Protein AF-T1AKW6-F1 (afdb_monomer_lite)

Organism: NCBI:txid410659

Foldseek 3Di:
DPPVQLQVVQVVVVVVLLVCLVVQLVVVVQAWPDWDDDRQKIKTKHADPVSQVVSVVSCCVVPVQWDWDWDQDPVRITMIMTGGDVVVSVVSVD

Radius of gyration: 13.77 Å; chains: 1; bounding box: 31×27×44 Å

Sequence (94 aa):
MMQVDANSVLDQQMHRYLEDVRDSMRAKKIDYSSVERHASTITIVLKTAAARDAARTLITTNDTALTLHNGASGDGSYTLTAVLSPAELDKIEG

Secondary structure (DSSP, 8-state):
--HHHHHHHHHHHHHHHHHHHHHHHHHTT--EEEEEEETTEEEEEESSHHHHHHHHHHHHHH-TTEEEEEEE-TTS-EEEEEEE-HHHHHHHH-

pLDDT: mean 84.75, std 8.54, range [50.88, 92.31]

Structure (mmCIF, N/CA/C/O backbone):
data_AF-T1AKW6-F1
#
_entry.id   AF-T1AKW6-F1
#
loop_
_atom_site.group_PDB
_atom_site.id
_atom_site.type_symbol
_atom_site.label_atom_id
_atom_site.label_alt_id
_atom_site.label_comp_id
_atom_site.label_asym_id
_atom_site.label_entity_id
_atom_site.label_seq_id
_atom_site.pdbx_PDB_ins_code
_atom_site.Cartn_x
_atom_site.Cartn_y
_atom_site.Cartn_z
_atom_site.occupancy
_atom_site.B_iso_or_equiv
_atom_site.auth_seq_id
_atom_site.auth_comp_id
_atom_site.auth_asym_id
_atom_site.auth_atom_id
_atom_site.pdbx_PDB_model_num
ATOM 1 N N . MET A 1 1 ? -7.733 5.673 31.560 1.00 50.88 1 MET A N 1
ATOM 2 C CA . MET A 1 1 ? -6.660 5.172 30.681 1.00 50.88 1 MET A CA 1
ATOM 3 C C . MET A 1 1 ? -7.306 4.191 29.716 1.00 50.88 1 MET A C 1
ATOM 5 O O . MET A 1 1 ? -7.588 3.083 30.130 1.00 50.88 1 MET A O 1
ATOM 9 N N . MET A 1 2 ? -7.678 4.654 28.520 1.00 60.19 2 MET A N 1
ATOM 10 C CA . MET A 1 2 ? -8.339 3.855 27.463 1.00 60.19 2 MET A CA 1
ATOM 11 C C . MET A 1 2 ? -7.767 4.172 26.066 1.00 60.19 2 MET A C 1
ATOM 13 O O . MET A 1 2 ? -8.262 3.697 25.058 1.00 60.19 2 MET A O 1
ATOM 17 N N . GLN A 1 3 ? -6.719 5.001 25.983 1.00 56.03 3 GLN A N 1
ATOM 18 C CA . GLN A 1 3 ? -6.148 5.430 24.699 1.00 56.03 3 GLN A CA 1
ATOM 19 C C . GLN A 1 3 ? -5.116 4.434 24.144 1.00 56.03 3 GLN A C 1
ATOM 21 O O . GLN A 1 3 ? -4.735 4.508 22.981 1.00 56.03 3 GLN A O 1
ATOM 26 N N . VAL A 1 4 ? -4.644 3.511 24.988 1.00 63.00 4 VAL A N 1
ATOM 27 C CA . VAL A 1 4 ? -3.635 2.513 24.609 1.00 63.00 4 VAL A CA 1
ATOM 28 C C . VAL A 1 4 ? -4.257 1.420 23.739 1.00 63.00 4 VAL A C 1
ATOM 30 O O . VAL A 1 4 ? -3.596 0.933 22.827 1.00 63.00 4 VAL A O 1
ATOM 33 N N . ASP A 1 5 ? -5.530 1.086 23.968 1.00 70.12 5 ASP A N 1
ATOM 34 C CA . ASP A 1 5 ? -6.226 0.020 23.246 1.00 70.12 5 ASP A CA 1
ATOM 35 C C . ASP A 1 5 ? -6.384 0.354 21.759 1.00 70.12 5 ASP A C 1
ATOM 37 O O . ASP A 1 5 ? -5.918 -0.410 20.918 1.00 70.12 5 ASP A O 1
ATOM 41 N N . ALA A 1 6 ? -6.911 1.536 21.421 1.00 71.56 6 ALA A N 1
ATOM 42 C CA . ALA A 1 6 ? -7.075 1.960 20.026 1.00 71.56 6 ALA A CA 1
ATOM 43 C C . ALA A 1 6 ? -5.734 2.012 19.269 1.00 71.56 6 ALA A C 1
ATOM 45 O O . ALA A 1 6 ? -5.624 1.540 18.138 1.00 71.56 6 ALA A O 1
ATOM 46 N N . ASN A 1 7 ? -4.675 2.514 19.916 1.00 74.62 7 ASN A N 1
ATOM 47 C CA . ASN A 1 7 ? -3.351 2.599 19.298 1.00 74.62 7 ASN A CA 1
ATOM 48 C C . ASN A 1 7 ? -2.731 1.204 19.088 1.00 74.62 7 ASN A C 1
ATOM 50 O O . ASN A 1 7 ? -2.161 0.928 18.037 1.00 74.62 7 ASN A O 1
ATOM 54 N N . SER A 1 8 ? -2.906 0.285 20.044 1.00 81.44 8 SER A N 1
ATOM 55 C CA . SER A 1 8 ? -2.451 -1.102 19.899 1.00 81.44 8 SER A CA 1
ATOM 56 C C . SER A 1 8 ? -3.246 -1.881 18.847 1.00 81.44 8 SER A C 1
ATOM 58 O O . SER A 1 8 ? -2.678 -2.752 18.185 1.00 81.44 8 SER A O 1
ATOM 60 N N . VAL A 1 9 ? -4.543 -1.603 18.692 1.00 84.12 9 VAL A N 1
ATOM 61 C CA . VAL A 1 9 ? -5.387 -2.226 17.661 1.00 84.12 9 VAL A CA 1
ATOM 62 C C . VAL A 1 9 ? -4.974 -1.733 16.280 1.00 84.12 9 VAL A C 1
ATOM 64 O O . VAL A 1 9 ? -4.754 -2.555 15.390 1.00 84.12 9 VAL A O 1
ATOM 67 N N . LEU A 1 10 ? -4.787 -0.420 16.113 1.00 84.38 10 LEU A N 1
ATOM 68 C CA . LEU A 1 10 ? -4.258 0.158 14.879 1.00 84.38 10 LEU A CA 1
ATOM 69 C C . LEU A 1 10 ? -2.898 -0.452 14.533 1.00 84.38 10 LEU A C 1
ATOM 71 O O . LEU A 1 10 ? -2.659 -0.824 13.384 1.00 84.38 10 LEU A O 1
ATOM 75 N N . ASP A 1 11 ? -2.024 -0.594 15.531 1.00 85.81 11 ASP A N 1
ATOM 76 C CA . ASP A 1 11 ? -0.702 -1.176 15.347 1.00 85.81 11 ASP A CA 1
ATOM 77 C C . ASP A 1 11 ? -0.776 -2.615 14.823 1.00 85.81 11 ASP A C 1
ATOM 79 O O . ASP A 1 11 ? -0.170 -2.917 13.792 1.00 85.81 11 ASP A O 1
ATOM 83 N N . GLN A 1 12 ? -1.581 -3.469 15.469 1.00 87.56 12 GLN A N 1
ATOM 84 C CA . GLN A 1 12 ? -1.809 -4.850 15.035 1.00 87.56 12 GLN A CA 1
ATOM 85 C C . GLN A 1 12 ? -2.411 -4.926 13.637 1.00 87.56 12 GLN A C 1
ATOM 87 O O . GLN A 1 12 ? -1.985 -5.749 12.825 1.00 87.56 12 GLN A O 1
ATOM 92 N N . GLN A 1 13 ? -3.401 -4.085 13.343 1.00 87.25 13 GLN A N 1
ATOM 93 C CA . GLN A 1 13 ? -4.058 -4.106 12.045 1.00 87.25 13 GLN A CA 1
ATOM 94 C C . GLN A 1 13 ? -3.078 -3.683 10.951 1.00 87.25 13 GLN A C 1
ATOM 96 O O . GLN A 1 13 ? -2.944 -4.369 9.942 1.00 87.25 13 GLN A O 1
ATOM 101 N N . MET A 1 14 ? -2.317 -2.612 11.181 1.00 87.56 14 MET A N 1
ATOM 102 C CA . MET A 1 14 ? -1.291 -2.159 10.248 1.00 87.56 14 MET A CA 1
ATOM 103 C C . MET A 1 14 ? -0.142 -3.149 10.097 1.00 87.56 14 MET A C 1
ATOM 105 O O . MET A 1 14 ? 0.415 -3.259 9.008 1.00 87.56 14 MET A O 1
ATOM 109 N N . HIS A 1 15 ? 0.212 -3.879 11.156 1.00 88.88 15 HIS A N 1
ATOM 110 C CA . HIS 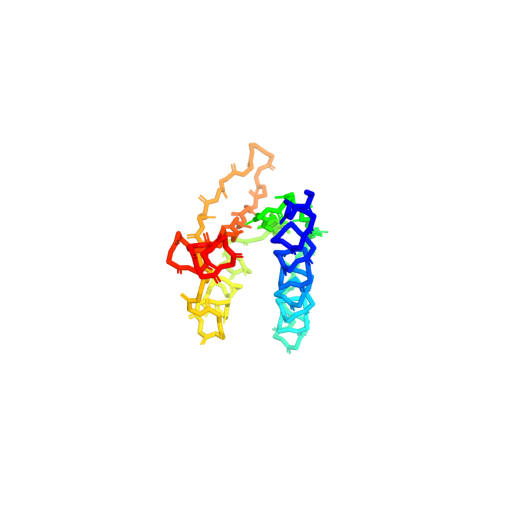A 1 15 ? 1.172 -4.972 11.064 1.00 88.88 15 HIS A CA 1
ATOM 111 C C . HIS A 1 15 ? 0.652 -6.067 10.131 1.00 88.88 15 HIS A C 1
ATOM 113 O O . HIS A 1 15 ? 1.344 -6.423 9.182 1.00 88.88 15 HIS A O 1
ATOM 119 N N . ARG A 1 16 ? -0.600 -6.504 10.319 1.00 88.75 16 ARG A N 1
ATOM 120 C CA . ARG A 1 16 ? -1.248 -7.490 9.445 1.00 88.75 16 ARG A CA 1
ATOM 121 C C . ARG A 1 16 ? -1.297 -7.024 7.991 1.00 88.75 16 ARG A C 1
ATOM 123 O O . ARG A 1 16 ? -0.946 -7.797 7.109 1.00 88.75 16 ARG A O 1
ATOM 130 N N . TYR A 1 17 ? -1.691 -5.776 7.741 1.00 88.38 17 TYR A N 1
ATOM 131 C CA . TYR A 1 17 ? -1.688 -5.216 6.388 1.00 88.38 17 TYR A CA 1
ATOM 132 C C . TYR A 1 17 ? -0.275 -5.186 5.798 1.00 88.38 17 TYR A C 1
ATOM 134 O O . TYR A 1 17 ? -0.076 -5.568 4.654 1.00 88.38 17 TYR A O 1
ATOM 142 N N . LEU A 1 18 ? 0.736 -4.776 6.568 1.00 89.31 18 LEU A N 1
ATOM 143 C CA . LEU A 1 18 ? 2.119 -4.785 6.096 1.00 89.31 18 LEU A CA 1
ATOM 144 C C . LEU A 1 18 ? 2.603 -6.200 5.754 1.00 89.31 18 LEU A C 1
ATOM 146 O O . LEU A 1 18 ? 3.293 -6.375 4.749 1.00 89.31 18 LEU A O 1
ATOM 150 N N . GLU A 1 19 ? 2.266 -7.193 6.573 1.00 90.62 19 GLU A N 1
ATOM 151 C CA . GLU A 1 19 ? 2.585 -8.594 6.303 1.00 90.62 19 GLU A CA 1
ATOM 152 C C . GLU A 1 19 ? 1.882 -9.092 5.037 1.00 90.62 19 GLU A C 1
ATOM 154 O O . GLU A 1 19 ? 2.569 -9.587 4.144 1.00 90.62 19 GLU A O 1
ATOM 159 N N . ASP A 1 20 ? 0.569 -8.874 4.897 1.00 89.19 20 ASP A N 1
ATOM 160 C CA . ASP A 1 20 ? -0.185 -9.291 3.707 1.00 89.19 20 ASP A CA 1
ATOM 161 C C . ASP A 1 20 ? 0.360 -8.638 2.437 1.00 89.19 20 ASP A C 1
ATOM 163 O O . ASP A 1 20 ? 0.664 -9.326 1.463 1.00 89.19 20 ASP A O 1
ATOM 167 N N . VAL A 1 21 ? 0.593 -7.323 2.464 1.00 88.56 21 VAL A N 1
ATOM 168 C CA . VAL A 1 21 ? 1.167 -6.596 1.329 1.00 88.56 21 VAL A CA 1
ATOM 169 C C . VAL A 1 21 ? 2.520 -7.194 0.943 1.00 88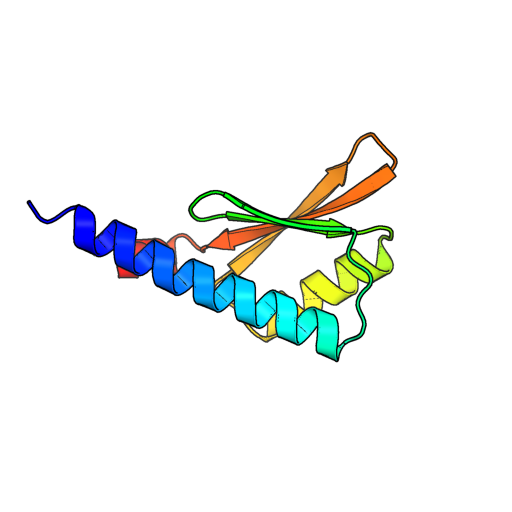.56 21 VAL A C 1
ATOM 171 O O . VAL A 1 21 ? 2.778 -7.418 -0.240 1.00 88.56 21 VAL A O 1
ATOM 174 N N . ARG A 1 22 ? 3.387 -7.503 1.915 1.00 89.38 22 ARG A N 1
ATOM 175 C CA . ARG A 1 22 ? 4.696 -8.118 1.643 1.00 89.38 22 ARG A CA 1
ATOM 176 C C . ARG A 1 22 ? 4.568 -9.522 1.065 1.00 89.38 22 ARG A C 1
ATOM 178 O O . ARG A 1 22 ? 5.296 -9.839 0.119 1.00 89.38 22 ARG A O 1
ATOM 185 N N . ASP A 1 23 ? 3.679 -10.347 1.606 1.00 91.62 23 ASP A N 1
ATOM 186 C CA . ASP A 1 23 ? 3.427 -11.704 1.119 1.00 91.62 23 ASP A CA 1
ATOM 187 C C . ASP A 1 23 ? 2.848 -11.684 -0.296 1.00 91.62 23 ASP A C 1
ATOM 189 O O . ASP A 1 23 ? 3.394 -12.310 -1.206 1.00 91.62 23 ASP A O 1
ATOM 193 N N . SER A 1 24 ? 1.829 -10.859 -0.524 1.00 89.31 24 SER A N 1
ATOM 194 C CA . SER A 1 24 ? 1.204 -10.614 -1.819 1.00 89.31 24 SER A CA 1
ATOM 195 C C . SER A 1 24 ? 2.229 -10.127 -2.855 1.00 89.31 24 SER A C 1
ATOM 197 O O . SER A 1 24 ? 2.326 -10.683 -3.957 1.00 89.31 24 SER A O 1
ATOM 199 N N . MET A 1 25 ? 3.058 -9.134 -2.511 1.00 88.94 25 MET A N 1
ATOM 200 C CA . MET A 1 25 ? 4.111 -8.625 -3.400 1.00 88.94 25 MET A CA 1
ATOM 201 C C . MET A 1 25 ? 5.157 -9.695 -3.728 1.00 88.94 25 MET A C 1
ATOM 203 O O . MET A 1 25 ? 5.562 -9.815 -4.888 1.00 88.94 25 MET A O 1
ATOM 207 N N . ARG A 1 26 ? 5.566 -10.512 -2.748 1.00 90.19 26 ARG A N 1
ATOM 208 C CA . ARG A 1 26 ? 6.479 -11.642 -2.980 1.00 90.19 26 ARG A CA 1
ATOM 209 C C . ARG A 1 26 ? 5.858 -12.723 -3.850 1.00 90.19 26 ARG A C 1
ATOM 211 O O . ARG A 1 26 ? 6.512 -13.185 -4.784 1.00 90.19 26 ARG A O 1
ATOM 218 N N . ALA A 1 27 ? 4.606 -13.089 -3.594 1.00 91.06 27 ALA A N 1
ATOM 219 C CA . ALA A 1 27 ? 3.871 -14.076 -4.374 1.00 91.06 27 ALA A CA 1
ATOM 220 C C . ALA A 1 27 ? 3.756 -13.652 -5.847 1.00 91.06 27 ALA A C 1
ATOM 222 O O . ALA A 1 27 ? 3.923 -14.469 -6.753 1.00 91.06 27 ALA A O 1
ATOM 223 N N . LYS A 1 28 ? 3.545 -12.354 -6.098 1.00 88.94 28 LYS A N 1
ATOM 224 C CA . LYS A 1 28 ? 3.509 -11.761 -7.444 1.00 88.94 28 LYS A CA 1
ATOM 225 C C . LYS A 1 28 ? 4.887 -11.437 -8.031 1.00 88.94 28 LYS A C 1
ATOM 227 O O . LYS A 1 28 ? 4.943 -10.977 -9.168 1.00 88.94 28 LYS A O 1
ATOM 232 N N . LYS A 1 29 ? 5.978 -11.697 -7.299 1.00 90.62 29 LYS A N 1
ATOM 233 C CA . LYS A 1 29 ? 7.365 -11.375 -7.684 1.00 90.62 29 LYS A CA 1
ATOM 234 C C . LYS A 1 29 ? 7.543 -9.906 -8.086 1.00 90.62 29 LYS A C 1
ATOM 236 O O . LYS A 1 29 ? 8.190 -9.603 -9.082 1.00 90.62 29 LYS A O 1
ATOM 241 N N . ILE A 1 30 ? 6.934 -8.996 -7.328 1.00 90.25 30 ILE A N 1
ATOM 242 C CA . ILE A 1 30 ? 7.051 -7.557 -7.564 1.00 90.25 30 ILE A CA 1
ATOM 243 C C . ILE A 1 30 ? 8.368 -7.062 -6.965 1.00 90.25 30 ILE A C 1
ATOM 245 O O . ILE A 1 30 ? 8.582 -7.170 -5.758 1.00 90.25 30 ILE A O 1
ATOM 249 N N . ASP A 1 31 ? 9.231 -6.484 -7.797 1.00 88.56 31 ASP A N 1
ATOM 250 C CA . ASP A 1 31 ? 10.485 -5.874 -7.357 1.00 88.56 31 ASP A CA 1
ATOM 251 C C . ASP A 1 31 ? 10.242 -4.577 -6.569 1.00 88.56 31 ASP A C 1
ATOM 253 O O . ASP A 1 31 ? 9.947 -3.518 -7.134 1.00 88.56 31 ASP A O 1
ATOM 257 N N . TYR A 1 32 ? 10.425 -4.655 -5.251 1.00 89.94 32 TYR A N 1
ATOM 258 C CA . TYR A 1 32 ? 10.442 -3.508 -4.347 1.00 89.94 32 TYR A CA 1
ATOM 259 C C . TYR A 1 32 ? 11.849 -3.278 -3.779 1.00 89.94 32 TYR A C 1
ATOM 261 O O . TYR A 1 32 ? 12.624 -4.211 -3.575 1.00 89.94 32 TYR A O 1
ATOM 269 N N . SER A 1 33 ? 12.188 -2.015 -3.541 1.00 89.94 33 SER A N 1
ATOM 270 C CA . SER A 1 33 ? 13.425 -1.596 -2.878 1.00 89.94 33 SER A CA 1
ATOM 271 C C . SER A 1 33 ? 13.290 -1.674 -1.360 1.00 89.94 33 SER A C 1
ATOM 273 O O . SER A 1 33 ? 14.158 -2.238 -0.701 1.00 89.94 33 SER A O 1
ATOM 275 N N . SER A 1 34 ? 12.207 -1.122 -0.807 1.00 89.31 34 SER A N 1
ATOM 276 C CA . SER A 1 34 ? 11.951 -1.115 0.636 1.00 89.31 34 SER A CA 1
ATOM 277 C C . SER A 1 34 ? 10.456 -1.021 0.926 1.00 89.31 34 SER A C 1
ATOM 279 O O . SER A 1 34 ? 9.695 -0.513 0.104 1.00 89.31 34 SER A O 1
ATOM 281 N N . VAL A 1 35 ? 10.046 -1.518 2.091 1.00 90.25 35 VAL A N 1
ATOM 282 C CA . VAL A 1 35 ? 8.689 -1.375 2.628 1.00 90.25 35 VAL A CA 1
ATOM 283 C C . VAL A 1 35 ? 8.824 -0.933 4.075 1.00 90.25 35 VAL A C 1
ATOM 285 O O . VAL A 1 35 ? 9.354 -1.677 4.901 1.00 90.25 35 VAL A O 1
ATOM 288 N N . GLU A 1 36 ? 8.347 0.267 4.371 1.00 89.94 36 GLU A N 1
ATOM 289 C CA . GLU A 1 36 ? 8.430 0.901 5.681 1.00 89.94 36 GLU A CA 1
ATOM 290 C C . GLU A 1 36 ? 7.034 1.270 6.165 1.00 89.94 36 GLU A C 1
ATOM 292 O O . GLU A 1 36 ? 6.190 1.705 5.388 1.00 89.94 36 GLU A O 1
ATOM 297 N N . ARG A 1 37 ? 6.777 1.109 7.462 1.00 88.75 37 ARG A N 1
ATOM 298 C CA . ARG A 1 37 ? 5.530 1.555 8.083 1.00 88.75 37 ARG A CA 1
ATOM 299 C C . ARG A 1 37 ? 5.798 2.758 8.969 1.00 88.75 37 ARG A C 1
ATOM 301 O O . ARG A 1 37 ? 6.636 2.699 9.864 1.00 88.75 37 ARG A O 1
ATOM 308 N N . HIS A 1 38 ? 5.001 3.796 8.783 1.00 85.25 38 HIS A N 1
ATOM 309 C CA . HIS A 1 38 ? 4.946 4.994 9.602 1.00 85.25 38 HIS A CA 1
ATOM 310 C C . HIS A 1 38 ? 3.541 5.143 10.186 1.00 85.25 38 HIS A C 1
ATOM 312 O O . HIS A 1 38 ? 2.634 5.633 9.515 1.00 85.25 38 HIS A O 1
ATOM 318 N N . ALA A 1 39 ? 3.367 4.721 11.441 1.00 83.88 39 ALA A N 1
ATOM 319 C CA . ALA A 1 39 ? 2.083 4.734 12.147 1.00 83.88 39 ALA A CA 1
ATOM 320 C C . ALA A 1 39 ? 0.956 4.065 11.327 1.00 83.88 39 ALA A C 1
ATOM 322 O O . ALA A 1 39 ? 1.006 2.855 11.112 1.00 83.88 39 ALA A O 1
ATOM 323 N N . SER A 1 40 ? -0.011 4.844 10.837 1.00 83.94 40 SER A N 1
ATOM 324 C CA . SER A 1 40 ? -1.153 4.417 10.012 1.00 83.94 40 SER A CA 1
ATOM 325 C C . SER A 1 40 ? -0.867 4.382 8.501 1.00 83.94 40 SER A C 1
ATOM 327 O O . SER A 1 40 ? -1.786 4.327 7.678 1.00 83.94 40 SER A O 1
ATOM 329 N N . THR A 1 41 ? 0.410 4.448 8.126 1.00 87.94 41 THR A N 1
ATOM 330 C CA . THR A 1 41 ? 0.860 4.594 6.740 1.00 87.94 41 THR A CA 1
ATOM 331 C C . THR A 1 41 ? 1.935 3.580 6.402 1.00 87.94 41 THR A C 1
ATOM 333 O O . THR A 1 41 ? 2.844 3.354 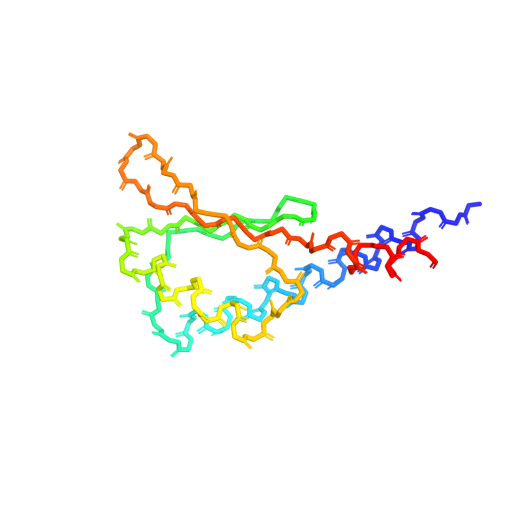7.193 1.00 87.94 41 THR A O 1
ATOM 336 N N . ILE A 1 42 ? 1.885 3.000 5.209 1.00 90.44 42 ILE A N 1
ATOM 337 C CA . ILE A 1 42 ? 2.901 2.084 4.691 1.00 90.44 42 ILE A CA 1
ATOM 338 C C . ILE A 1 42 ? 3.481 2.694 3.420 1.00 90.44 42 ILE A C 1
ATOM 340 O O . ILE A 1 42 ? 2.773 2.913 2.442 1.00 90.44 42 ILE A O 1
ATOM 344 N N . THR A 1 43 ? 4.776 2.965 3.429 1.00 91.06 43 THR A N 1
ATOM 345 C CA . THR A 1 43 ? 5.528 3.493 2.296 1.00 91.06 43 THR A CA 1
ATOM 346 C C . THR A 1 43 ? 6.309 2.365 1.645 1.00 91.06 43 THR A C 1
ATOM 348 O O . THR A 1 43 ? 7.127 1.697 2.271 1.00 91.06 43 THR A O 1
ATOM 351 N N . ILE A 1 44 ? 6.071 2.160 0.359 1.00 91.38 44 ILE A N 1
ATOM 352 C CA . ILE A 1 44 ? 6.709 1.132 -0.451 1.00 91.38 44 ILE A CA 1
ATOM 353 C C . ILE A 1 44 ? 7.527 1.849 -1.515 1.00 91.38 44 ILE A C 1
ATOM 355 O O . ILE A 1 44 ? 6.983 2.580 -2.339 1.00 91.38 44 ILE A O 1
ATOM 359 N N . VAL A 1 45 ? 8.835 1.630 -1.517 1.00 91.81 45 VAL A N 1
ATOM 360 C CA . VAL A 1 45 ? 9.739 2.154 -2.541 1.00 91.81 45 VAL A CA 1
ATOM 361 C C . VAL A 1 45 ? 9.964 1.063 -3.575 1.00 91.81 45 VAL A C 1
ATOM 363 O O . VAL A 1 45 ? 10.329 -0.058 -3.233 1.00 91.81 45 VAL A O 1
ATOM 366 N N . LEU A 1 46 ? 9.764 1.385 -4.845 1.00 91.69 46 LEU A N 1
ATOM 367 C CA . LEU A 1 46 ? 9.853 0.486 -5.989 1.00 91.69 46 LEU A CA 1
ATOM 368 C C . LEU A 1 46 ? 10.817 1.040 -7.036 1.00 91.69 46 LEU A C 1
ATOM 370 O O . LEU A 1 46 ? 10.985 2.249 -7.193 1.00 91.69 46 LEU A O 1
ATOM 374 N N . LYS A 1 47 ? 11.430 0.130 -7.796 1.00 88.31 47 LYS A N 1
ATOM 375 C CA . LYS A 1 47 ? 12.430 0.481 -8.817 1.00 88.31 47 LYS A CA 1
ATOM 376 C C . LYS A 1 47 ? 11.819 0.898 -10.153 1.00 88.31 47 LYS A C 1
ATOM 378 O O . LYS A 1 47 ? 12.487 1.539 -10.954 1.00 88.31 47 LYS A O 1
ATOM 383 N N . THR A 1 48 ? 10.574 0.507 -10.427 1.00 89.81 48 THR A N 1
ATOM 384 C CA . THR A 1 48 ? 9.921 0.743 -11.722 1.00 89.81 48 THR A CA 1
ATOM 385 C C . THR A 1 48 ? 8.460 1.154 -11.564 1.00 89.81 48 THR A C 1
ATOM 387 O O . THR A 1 48 ? 7.786 0.761 -10.608 1.00 89.81 48 THR A O 1
ATOM 390 N N . ALA A 1 49 ? 7.947 1.896 -12.551 1.00 88.50 49 ALA A N 1
ATOM 391 C CA . ALA A 1 49 ? 6.531 2.249 -12.629 1.00 88.50 49 ALA A CA 1
ATOM 392 C C . ALA A 1 49 ? 5.643 1.000 -12.728 1.00 88.50 49 ALA A C 1
ATOM 394 O O . ALA A 1 49 ? 4.603 0.931 -12.082 1.00 88.50 49 ALA A O 1
ATOM 395 N N . ALA A 1 50 ? 6.079 -0.008 -13.492 1.00 89.94 50 ALA A N 1
ATOM 396 C CA . ALA A 1 50 ? 5.341 -1.256 -13.669 1.00 89.94 50 ALA A CA 1
ATOM 397 C C . ALA A 1 50 ? 5.180 -2.017 -12.345 1.00 89.94 50 ALA A C 1
ATOM 399 O O . ALA A 1 50 ? 4.080 -2.465 -12.030 1.00 89.94 50 ALA A O 1
ATOM 400 N N . ALA A 1 51 ? 6.246 -2.105 -11.540 1.00 90.25 51 ALA A N 1
ATOM 401 C CA . ALA A 1 51 ? 6.170 -2.697 -10.209 1.00 90.25 51 ALA A CA 1
ATOM 402 C C . ALA A 1 51 ? 5.201 -1.917 -9.309 1.00 90.25 51 ALA A C 1
ATOM 404 O O . ALA A 1 51 ? 4.391 -2.527 -8.614 1.00 90.25 51 ALA A O 1
ATOM 405 N N . ARG A 1 52 ? 5.242 -0.576 -9.348 1.00 90.81 52 ARG A N 1
ATOM 406 C CA . ARG A 1 52 ? 4.329 0.280 -8.573 1.00 90.81 52 ARG A CA 1
ATOM 407 C C . ARG A 1 52 ? 2.874 0.035 -8.957 1.00 90.81 52 ARG A C 1
ATOM 409 O O . ARG A 1 52 ? 2.038 -0.131 -8.080 1.00 90.81 52 ARG A O 1
ATOM 416 N N . ASP A 1 53 ? 2.563 0.002 -10.249 1.00 91.12 53 ASP A N 1
ATOM 417 C CA . ASP A 1 53 ? 1.201 -0.232 -10.732 1.00 91.12 53 ASP A CA 1
ATOM 418 C C . ASP A 1 53 ? 0.701 -1.652 -10.436 1.00 91.12 53 ASP A C 1
ATOM 420 O O . ASP A 1 53 ? -0.460 -1.823 -10.054 1.00 91.12 53 ASP A O 1
ATOM 424 N N . ALA A 1 54 ? 1.577 -2.657 -10.526 1.00 91.50 54 ALA A N 1
ATOM 425 C CA . ALA A 1 54 ? 1.263 -4.022 -10.117 1.00 91.50 54 ALA A CA 1
ATOM 426 C C . ALA A 1 54 ? 0.974 -4.105 -8.611 1.00 91.50 54 ALA A C 1
ATOM 428 O O . ALA A 1 54 ? -0.042 -4.677 -8.218 1.00 91.50 54 ALA A O 1
ATOM 429 N N . ALA A 1 55 ? 1.823 -3.490 -7.779 1.00 90.81 55 ALA A N 1
ATOM 430 C CA . ALA A 1 55 ? 1.637 -3.438 -6.330 1.00 90.81 55 ALA A CA 1
ATOM 431 C C . ALA A 1 55 ? 0.342 -2.710 -5.983 1.00 90.81 55 ALA A C 1
ATOM 433 O O . ALA A 1 55 ? -0.469 -3.220 -5.220 1.00 90.81 55 ALA A O 1
ATOM 434 N N . ARG A 1 56 ? 0.099 -1.559 -6.616 1.00 90.81 56 ARG A N 1
ATOM 435 C CA . ARG A 1 56 ? -1.121 -0.776 -6.433 1.00 90.81 56 ARG A CA 1
ATOM 436 C C . ARG A 1 56 ? -2.363 -1.611 -6.706 1.00 90.81 56 ARG A C 1
ATOM 438 O O . ARG A 1 56 ? -3.230 -1.688 -5.850 1.00 90.81 56 ARG A O 1
ATOM 445 N N . THR A 1 57 ? -2.412 -2.257 -7.870 1.00 90.94 57 THR A N 1
ATOM 446 C CA . THR A 1 57 ? -3.551 -3.088 -8.282 1.00 90.94 57 THR A CA 1
ATOM 447 C C . THR A 1 57 ? -3.783 -4.233 -7.300 1.00 90.94 57 THR A C 1
ATOM 449 O O . THR A 1 57 ? -4.920 -4.497 -6.912 1.00 90.94 57 THR A O 1
ATOM 452 N N . LEU A 1 58 ? -2.705 -4.891 -6.874 1.00 88.88 58 LEU A N 1
ATOM 453 C CA . LEU A 1 58 ? -2.751 -6.003 -5.933 1.00 88.88 58 LEU A CA 1
ATOM 454 C C . LEU A 1 58 ? -3.318 -5.578 -4.576 1.00 88.88 58 LEU A C 1
ATOM 456 O O . LEU A 1 58 ? -4.278 -6.180 -4.108 1.00 88.88 58 LEU A O 1
ATOM 460 N N . ILE A 1 59 ? -2.775 -4.504 -3.998 1.00 87.56 59 ILE A N 1
ATOM 461 C CA . ILE A 1 59 ? -3.197 -3.996 -2.690 1.00 87.56 59 ILE A CA 1
ATOM 462 C C . ILE A 1 59 ? -4.639 -3.494 -2.765 1.00 87.56 59 ILE A C 1
ATOM 464 O O . ILE A 1 59 ? -5.438 -3.867 -1.924 1.00 87.56 59 ILE A O 1
ATOM 468 N N . THR A 1 60 ? -5.037 -2.752 -3.807 1.00 86.06 60 THR A N 1
ATOM 469 C CA . THR A 1 60 ? -6.450 -2.346 -3.952 1.00 86.06 60 THR A CA 1
ATOM 470 C C . THR A 1 60 ? -7.413 -3.520 -4.107 1.00 86.06 60 THR A C 1
ATOM 472 O O . THR A 1 60 ? -8.598 -3.368 -3.827 1.00 86.06 60 THR A O 1
ATOM 475 N N . THR A 1 61 ? -6.934 -4.666 -4.600 1.00 86.31 61 THR A N 1
ATOM 476 C CA . THR A 1 61 ? -7.772 -5.858 -4.791 1.00 86.31 61 THR A CA 1
ATOM 477 C C . THR A 1 61 ? -7.940 -6.635 -3.487 1.00 86.31 61 THR A C 1
ATOM 479 O O . THR A 1 61 ? -9.039 -7.106 -3.211 1.00 86.31 61 THR A O 1
ATOM 482 N N . ASN A 1 62 ? -6.870 -6.770 -2.700 1.00 80.94 62 ASN A N 1
ATOM 483 C CA . ASN A 1 62 ? -6.888 -7.511 -1.436 1.00 80.94 62 ASN A CA 1
ATOM 484 C C . ASN A 1 62 ? -7.401 -6.659 -0.267 1.00 80.94 62 ASN A C 1
ATOM 486 O O . ASN A 1 62 ? -8.191 -7.136 0.542 1.00 80.94 62 ASN A O 1
ATOM 490 N N . ASP A 1 63 ? -7.006 -5.388 -0.221 1.00 78.56 63 ASP A N 1
ATOM 491 C CA . ASP A 1 63 ? -7.220 -4.478 0.898 1.00 78.56 63 ASP A CA 1
ATOM 492 C C . ASP A 1 63 ? -7.927 -3.204 0.437 1.00 78.56 63 ASP A C 1
ATOM 494 O O . ASP A 1 63 ? -7.343 -2.127 0.303 1.00 78.56 63 ASP A O 1
ATOM 498 N N . THR A 1 64 ? -9.243 -3.300 0.252 1.00 79.06 64 THR A N 1
ATOM 499 C CA . THR A 1 64 ? -10.092 -2.137 -0.067 1.00 79.06 64 THR A CA 1
ATOM 500 C C . THR A 1 64 ? -10.139 -1.102 1.062 1.00 79.06 64 THR A C 1
ATOM 502 O O . THR A 1 64 ? -10.595 0.020 0.863 1.00 79.06 64 THR A O 1
ATOM 505 N N . ALA A 1 65 ? -9.682 -1.487 2.254 1.00 83.44 65 ALA A N 1
ATOM 506 C CA . ALA A 1 65 ? -9.504 -0.630 3.417 1.00 83.44 65 ALA A CA 1
ATOM 507 C C . ALA A 1 65 ? -8.350 0.376 3.259 1.00 83.44 65 ALA A C 1
ATOM 509 O O . ALA A 1 65 ? -8.332 1.396 3.954 1.00 83.44 65 ALA A O 1
ATOM 510 N N . LEU A 1 66 ? -7.390 0.124 2.365 1.00 86.31 66 LEU A N 1
ATOM 511 C CA . LEU A 1 66 ? -6.204 0.958 2.189 1.00 86.31 66 LEU A CA 1
ATOM 512 C C . LEU A 1 66 ? -6.360 1.883 0.980 1.00 86.31 66 LEU A C 1
ATOM 514 O O . LEU A 1 66 ? -6.573 1.452 -0.152 1.00 86.31 66 LEU A O 1
ATOM 518 N N . THR A 1 67 ? -6.190 3.180 1.211 1.00 89.12 67 THR A N 1
ATOM 519 C CA . THR A 1 67 ? -6.092 4.177 0.147 1.00 89.12 67 THR A CA 1
ATOM 520 C C . THR A 1 67 ? -4.644 4.278 -0.318 1.00 89.12 67 THR A C 1
ATOM 522 O O . THR A 1 67 ? -3.738 4.525 0.474 1.00 89.12 67 THR A O 1
ATOM 525 N N . LEU A 1 68 ? -4.411 4.099 -1.617 1.00 89.88 68 LEU A N 1
ATOM 526 C CA . LEU A 1 68 ? -3.073 4.116 -2.204 1.00 89.88 68 LEU A CA 1
ATOM 527 C C . LEU A 1 68 ? -2.793 5.435 -2.917 1.00 89.88 68 LEU A C 1
ATOM 529 O O . LEU A 1 68 ? -3.538 5.858 -3.801 1.00 89.88 68 LEU A O 1
ATOM 533 N N . HIS A 1 69 ? -1.657 6.034 -2.589 1.00 90.38 69 HIS A N 1
ATOM 534 C CA . HIS A 1 69 ? -1.149 7.254 -3.192 1.00 90.38 69 HIS A CA 1
ATOM 535 C C . HIS A 1 69 ? 0.167 6.977 -3.908 1.00 90.38 69 HIS A C 1
ATOM 537 O O . HIS A 1 69 ? 1.112 6.431 -3.341 1.00 90.38 69 HIS A O 1
ATOM 543 N N . ASN A 1 70 ? 0.235 7.380 -5.172 1.00 88.12 70 ASN A N 1
ATOM 544 C CA . ASN A 1 70 ? 1.466 7.304 -5.943 1.00 88.12 70 ASN A CA 1
ATOM 545 C C . ASN A 1 70 ? 2.342 8.520 -5.620 1.00 88.12 70 ASN A C 1
ATOM 547 O O . ASN A 1 70 ? 1.910 9.657 -5.797 1.00 88.12 70 ASN A O 1
ATOM 551 N N . GLY A 1 71 ? 3.580 8.268 -5.213 1.00 81.44 71 GLY A N 1
ATOM 552 C CA . GLY A 1 71 ? 4.639 9.261 -5.084 1.00 81.44 71 GLY A CA 1
ATOM 553 C C . GLY A 1 71 ? 5.722 9.054 -6.143 1.00 81.44 71 GLY A C 1
ATOM 554 O O . GLY A 1 71 ? 5.993 7.930 -6.574 1.00 81.44 71 GLY A O 1
ATOM 555 N N . ALA A 1 72 ? 6.355 10.142 -6.566 1.00 74.56 72 ALA A N 1
ATOM 556 C CA . ALA A 1 72 ? 7.616 10.087 -7.295 1.00 74.56 72 ALA A CA 1
ATOM 557 C C . ALA A 1 72 ? 8.737 10.437 -6.315 1.00 74.56 72 ALA A C 1
ATOM 559 O O . ALA A 1 72 ? 8.653 11.466 -5.642 1.00 74.56 72 ALA A O 1
ATOM 560 N N . SER A 1 73 ? 9.765 9.598 -6.222 1.00 69.62 73 SER A N 1
ATOM 561 C CA . SER A 1 73 ? 10.982 9.966 -5.503 1.00 69.62 73 SER A CA 1
ATOM 562 C C . SER A 1 73 ? 11.891 10.755 -6.445 1.00 69.62 73 SER A C 1
ATOM 564 O O . SER A 1 73 ? 12.015 10.420 -7.624 1.00 69.62 73 SER A O 1
ATOM 566 N N . GLY A 1 74 ? 12.508 11.830 -5.948 1.00 65.75 74 GLY A N 1
ATOM 567 C CA . GLY A 1 74 ? 13.337 12.736 -6.760 1.00 65.75 74 GLY A CA 1
ATOM 568 C C . GLY A 1 74 ? 14.571 12.071 -7.385 1.00 65.75 74 GLY A C 1
ATOM 569 O O . GLY A 1 74 ? 15.126 12.577 -8.353 1.00 65.75 74 GLY A O 1
ATOM 570 N N . ASP A 1 75 ? 14.963 10.914 -6.863 1.00 77.12 75 ASP A N 1
ATOM 571 C CA . ASP A 1 75 ? 16.024 10.025 -7.346 1.00 77.12 75 ASP A CA 1
ATOM 572 C C . ASP A 1 75 ? 15.604 9.109 -8.516 1.00 77.12 75 ASP A C 1
ATOM 574 O O . ASP A 1 75 ? 16.410 8.315 -8.998 1.00 77.12 75 ASP A O 1
ATOM 578 N N . GLY A 1 76 ? 14.361 9.214 -9.001 1.00 76.88 76 GLY A N 1
ATOM 579 C CA . GLY A 1 76 ? 13.836 8.375 -10.083 1.00 76.88 76 GLY A CA 1
ATOM 580 C C . GLY A 1 76 ? 13.225 7.051 -9.611 1.00 76.88 76 GLY A C 1
ATOM 581 O O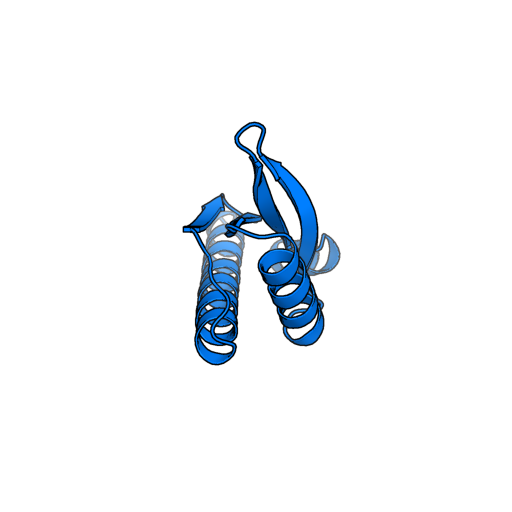 . GLY A 1 76 ? 12.770 6.263 -10.444 1.00 76.88 76 GLY A O 1
ATOM 582 N N . SER A 1 77 ? 13.170 6.810 -8.297 1.00 85.38 77 SER A N 1
ATOM 583 C CA . SER A 1 77 ? 12.399 5.704 -7.725 1.00 85.38 77 SER A CA 1
ATOM 584 C C . SER A 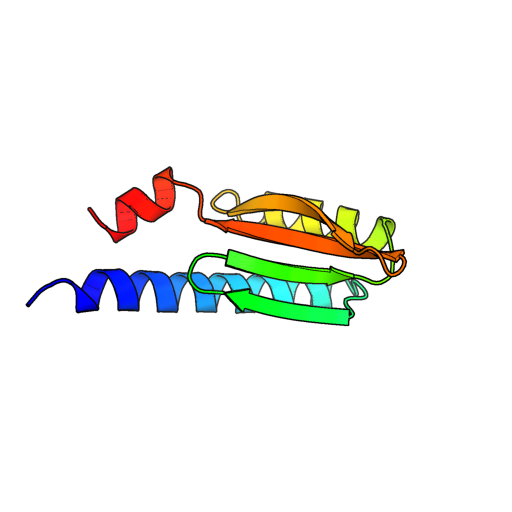1 77 ? 10.902 6.016 -7.694 1.00 85.38 77 SER A C 1
ATOM 586 O O . SER A 1 77 ? 10.459 7.168 -7.687 1.00 85.38 77 SER A O 1
ATOM 588 N N . TYR A 1 78 ? 10.101 4.960 -7.644 1.00 90.81 78 TYR A N 1
ATOM 589 C CA . TYR A 1 78 ? 8.651 5.050 -7.558 1.00 90.81 78 TYR A CA 1
ATOM 590 C C . TYR A 1 78 ? 8.223 4.739 -6.140 1.00 90.81 78 TYR A C 1
ATOM 592 O O . TYR A 1 78 ? 8.567 3.687 -5.619 1.00 90.81 78 TYR A O 1
ATOM 600 N N . THR A 1 79 ? 7.438 5.613 -5.531 1.00 91.44 79 THR A N 1
ATOM 601 C CA . THR A 1 79 ? 6.929 5.380 -4.183 1.00 91.44 79 THR A CA 1
ATOM 602 C C . THR A 1 79 ? 5.434 5.112 -4.241 1.00 91.44 79 THR A C 1
ATOM 604 O O . THR A 1 79 ? 4.700 5.716 -5.025 1.00 91.44 79 THR A O 1
ATOM 607 N N . LEU A 1 80 ? 4.976 4.169 -3.433 1.00 92.19 80 LEU A N 1
ATOM 608 C CA . LEU A 1 80 ? 3.574 3.850 -3.241 1.00 92.19 80 LEU A CA 1
ATOM 609 C C . LEU A 1 80 ? 3.275 3.939 -1.750 1.00 92.19 80 LEU A C 1
ATOM 611 O O . LEU A 1 80 ? 3.864 3.218 -0.952 1.00 92.19 80 LEU A O 1
ATOM 615 N N . THR A 1 81 ? 2.373 4.832 -1.381 1.00 92.31 81 THR A N 1
ATOM 616 C CA . THR A 1 81 ? 1.993 5.070 0.008 1.00 92.31 81 THR A CA 1
ATOM 617 C C . THR A 1 81 ? 0.591 4.528 0.229 1.00 92.31 81 THR A C 1
ATOM 619 O O . THR A 1 81 ? -0.358 5.027 -0.367 1.00 92.31 81 THR A O 1
ATOM 622 N N . ALA A 1 82 ? 0.453 3.507 1.066 1.00 90.69 82 ALA A N 1
ATOM 623 C CA . ALA A 1 82 ? -0.827 2.984 1.518 1.00 90.69 82 ALA A CA 1
ATOM 624 C C . ALA A 1 82 ? -1.204 3.643 2.846 1.00 90.69 82 ALA A C 1
ATOM 626 O O . ALA A 1 82 ? -0.446 3.580 3.809 1.00 90.69 82 ALA A O 1
ATOM 627 N N . VAL A 1 83 ? -2.363 4.283 2.895 1.00 90.06 83 VAL A N 1
ATOM 628 C CA . VAL A 1 83 ? -2.910 4.951 4.077 1.00 90.06 83 VAL A CA 1
ATOM 629 C C . VAL A 1 83 ? -4.184 4.218 4.466 1.00 90.06 83 VAL A C 1
ATOM 631 O O . VAL A 1 83 ? -4.995 3.901 3.594 1.00 90.06 83 VAL A O 1
ATOM 634 N N . LEU A 1 84 ? -4.392 3.957 5.755 1.00 87.31 84 LEU A N 1
ATOM 635 C CA . LEU A 1 84 ? -5.675 3.425 6.204 1.00 87.31 84 LEU A CA 1
ATOM 636 C C . LEU A 1 84 ? -6.800 4.422 5.885 1.00 87.31 84 LEU A C 1
ATOM 638 O O . LEU A 1 84 ? -6.681 5.619 6.152 1.00 87.31 84 LEU A O 1
ATOM 642 N N . SER A 1 85 ? -7.892 3.935 5.299 1.00 86.88 85 SER A N 1
ATOM 643 C CA . SER A 1 85 ? -9.034 4.791 4.989 1.00 86.88 85 SER A CA 1
ATOM 644 C C . SER A 1 85 ? -9.655 5.342 6.275 1.00 86.88 85 SER A C 1
ATOM 646 O O . SER A 1 85 ? -9.741 4.615 7.267 1.00 86.88 85 SER A O 1
ATOM 648 N N . PRO A 1 86 ? -10.162 6.587 6.264 1.00 82.00 86 PRO A N 1
ATOM 649 C CA . PRO A 1 86 ? -10.739 7.202 7.458 1.00 82.00 86 PRO A CA 1
ATOM 650 C C . PRO A 1 86 ? -11.909 6.392 8.033 1.00 82.00 86 PRO A C 1
ATOM 652 O O . PRO A 1 86 ? -12.083 6.361 9.240 1.00 82.00 86 PRO A O 1
ATOM 655 N N . ALA A 1 87 ? -12.660 5.673 7.191 1.00 83.12 87 ALA A N 1
ATOM 656 C CA . ALA A 1 87 ? -13.746 4.795 7.630 1.00 83.12 87 ALA A CA 1
ATOM 657 C C . ALA A 1 87 ? -13.276 3.590 8.465 1.00 83.12 87 ALA A C 1
ATOM 659 O O . ALA A 1 87 ? -14.021 3.104 9.306 1.00 83.12 87 ALA A O 1
ATOM 660 N N . GLU A 1 88 ? -12.066 3.083 8.224 1.00 83.69 88 GLU A N 1
ATOM 661 C CA . GLU A 1 88 ? -11.499 1.989 9.020 1.00 83.69 88 GLU A CA 1
ATOM 662 C C . GLU A 1 88 ? -10.809 2.528 10.268 1.00 83.69 88 GLU A C 1
ATOM 664 O O . GLU A 1 88 ? -10.910 1.912 11.321 1.00 83.69 88 GLU A O 1
ATOM 669 N N . LEU A 1 89 ? -10.179 3.703 10.175 1.00 81.94 89 LEU A N 1
ATOM 670 C CA . LEU A 1 89 ? -9.633 4.389 11.342 1.00 81.94 89 LEU A CA 1
ATOM 671 C C . LEU A 1 89 ? -10.735 4.698 12.371 1.00 81.94 89 LEU A C 1
ATOM 673 O O . LEU A 1 89 ? -10.573 4.386 13.546 1.00 81.94 89 LEU A O 1
ATOM 677 N N . ASP A 1 90 ? -11.888 5.194 11.913 1.00 83.50 90 ASP A N 1
ATOM 678 C CA . ASP A 1 90 ? -13.065 5.466 12.750 1.00 83.50 90 ASP A CA 1
ATOM 679 C C . ASP A 1 90 ? -13.572 4.208 13.478 1.00 83.50 90 ASP A C 1
ATOM 681 O O . ASP A 1 90 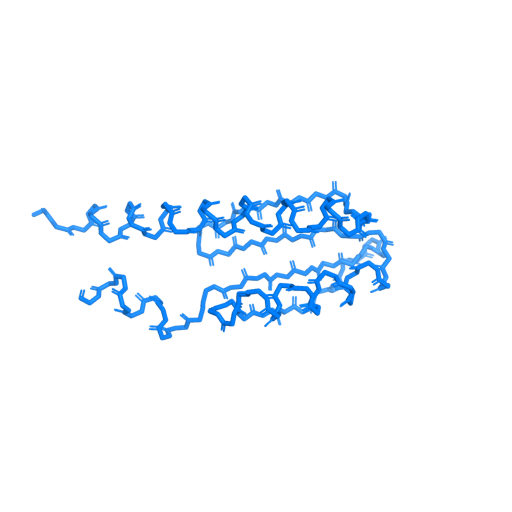? -13.913 4.273 14.651 1.00 83.50 90 ASP A O 1
ATOM 685 N N . LYS A 1 91 ? -13.520 3.027 12.845 1.00 79.69 91 LYS A N 1
ATOM 686 C CA . LYS A 1 91 ? -13.878 1.753 13.500 1.00 79.69 91 LYS A CA 1
ATOM 687 C C . LYS A 1 91 ? -12.901 1.307 14.588 1.00 79.69 91 LYS A C 1
ATOM 689 O O . LYS A 1 91 ? -13.261 0.458 15.398 1.00 79.69 91 LYS A O 1
ATOM 694 N N . ILE A 1 92 ? -11.657 1.779 14.545 1.00 77.88 92 ILE A N 1
ATOM 695 C CA . ILE A 1 92 ? -10.613 1.433 15.521 1.00 77.88 92 ILE A CA 1
ATOM 696 C C . ILE A 1 92 ? -10.639 2.409 16.698 1.00 77.88 92 ILE A C 1
ATOM 698 O O . ILE A 1 92 ? -10.353 2.015 17.828 1.00 77.88 92 ILE A O 1
ATOM 702 N N . GLU A 1 93 ? -10.935 3.680 16.421 1.00 72.62 93 GLU A N 1
ATOM 703 C CA . GLU A 1 93 ? -11.040 4.738 17.430 1.00 72.62 93 GLU A CA 1
ATOM 704 C C . GLU A 1 93 ? -12.421 4.803 18.107 1.00 72.62 93 GLU A C 1
ATOM 706 O O . GLU A 1 93 ? -12.522 5.368 19.200 1.00 72.62 93 GLU A O 1
ATOM 711 N N . GLY A 1 94 ? -13.456 4.258 17.458 1.00 60.03 94 GLY A N 1
ATOM 712 C CA . GLY A 1 94 ? -14.862 4.292 17.875 1.00 60.03 94 GLY A CA 1
ATOM 713 C C . GLY A 1 94 ? -15.296 3.242 18.891 1.00 60.03 94 GLY A C 1
ATOM 714 O O . GLY A 1 94 ? -14.665 2.166 18.989 1.00 60.03 94 GLY A O 1
#